Protein 1E9K (pdb70)

GO terms:
  GO:0005829 cytosol (C, IDA)
  GO:0016020 membrane (C, IDA)
  GO:0004115 3',5'-cyclic-AMP phosphodiesterase activity (F, TAS)
  GO:0005829 cytosol (C, TAS)
  GO:0005515 protein binding (F, IPI)
  GO:0030552 cAMP binding (F, IDA)
  GO:0034704 calcium channel complex (C, IDA)
  GO:0004115 3',5'-cyclic-AMP phosphodiesterase activity (F, IDA)
  GO:0106072 negative regulation of adenylate cyclase-activating G protein-coupled receptor signaling pathway (P, IDA)
  GO:0004115 3',5'-cyclic-AMP phosphodiesterase activity (F, IGI)
  GO:1901844 regulation of cell communication by electrical coupling involved in cardiac conduction (P, IMP)
  GO:0050852 T cell receptor signaling pathway (P, IMP)
  GO:0032729 positive regulation of type II interferon production (P, IMP)
  GO:0032743 positive regulation of interleukin-2 production (P, IMP)
  GO:00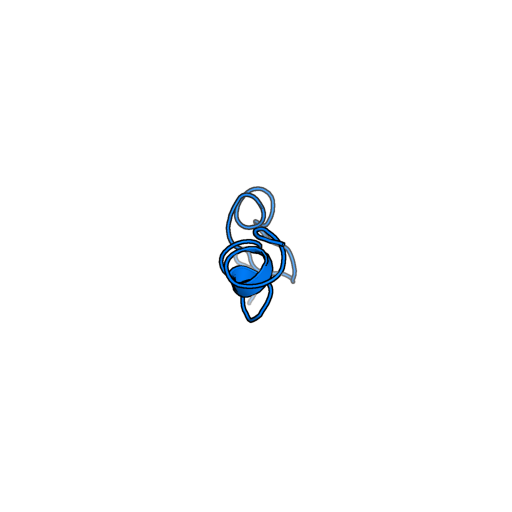32754 positive regulation of interleukin-5 production (P, IMP)
  GO:0051117 ATPase binding (F, IPI)
  GO:0097110 scaffold protein binding (F, IPI)
  GO:0044325 transmembrane transporter binding (F, IPI)
  GO:1901363 heterocyclic compound binding (F, IPI)
  GO:0005886 plasma membrane (C, IDA)

Secondary structure (DSSP, 8-state):
---SS-SSSSTHHHHHHHTTTTTTTSSSHHHHHHHS--

Structure (mmCIF, N/CA/C/O backbone):
data_1E9K
#
_entry.id   1E9K
#
_cell.length_a   1.000
_cell.length_b   1.000
_cell.length_c   1.0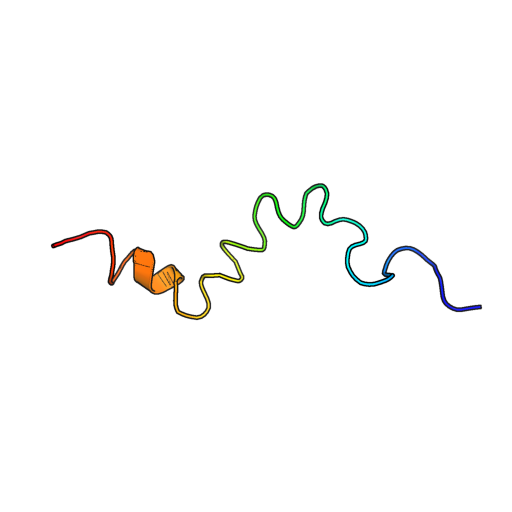00
_cell.angle_alpha   90.00
_cell.angle_beta   90.00
_cell.angle_gamma   90.00
#
_symmetry.space_group_name_H-M   'P 1'
#
loop_
_atom_site.group_PDB
_atom_site.id
_atom_site.type_symbol
_atom_site.label_atom_id
_atom_site.label_alt_id
_atom_site.label_comp_id
_atom_site.label_asym_id
_atom_site.label_entity_id
_atom_site.label_seq_id
_atom_site.pdbx_PDB_ins_code
_atom_site.Cartn_x
_atom_site.Cartn_y
_atom_site.Cartn_z
_atom_site.occupancy
_atom_site.B_iso_or_equiv
_atom_site.auth_seq_id
_atom_site.auth_comp_id
_atom_site.auth_asym_id
_atom_site.auth_atom_id
_atom_site.pdbx_PDB_model_num
ATOM 1 N N . VAL A 1 1 ? 323.689 3.324 -15.935 1.00 0.00 1 VAL A N 1
ATOM 2 C CA . VAL A 1 1 ? 323.241 2.160 -15.119 1.00 0.00 1 VAL A CA 1
ATOM 3 C C . VAL A 1 1 ? 321.906 2.481 -14.436 1.00 0.00 1 VAL A C 1
ATOM 4 O O . VAL A 1 1 ? 321.652 3.622 -14.099 1.00 0.00 1 VAL A O 1
ATOM 19 N N . PRO A 1 2 ? 321.093 1.462 -14.268 1.00 0.00 2 PRO A N 1
ATOM 20 C CA . PRO A 1 2 ? 319.770 1.610 -13.627 1.00 0.00 2 PRO A CA 1
ATOM 21 C C . PRO A 1 2 ? 319.848 1.236 -12.142 1.00 0.00 2 PRO A C 1
ATOM 22 O O . PRO A 1 2 ? 319.942 0.076 -11.792 1.00 0.00 2 PRO A O 1
ATOM 33 N N . GLU A 1 3 ? 319.816 2.201 -11.266 1.00 0.00 3 GLU A N 1
ATOM 34 C CA . GLU A 1 3 ? 319.895 1.890 -9.808 1.00 0.00 3 GLU A CA 1
ATOM 35 C C . GLU A 1 3 ? 319.721 3.173 -8.993 1.00 0.00 3 GLU A C 1
ATOM 36 O O . GLU A 1 3 ? 320.366 3.372 -7.984 1.00 0.00 3 GLU A O 1
ATOM 48 N N . VAL A 1 4 ? 318.850 4.045 -9.426 1.00 0.00 4 VAL A N 1
ATOM 49 C CA . VAL A 1 4 ? 318.632 5.317 -8.678 1.00 0.00 4 VAL A CA 1
ATOM 50 C C . VAL A 1 4 ? 318.115 5.022 -7.268 1.00 0.00 4 V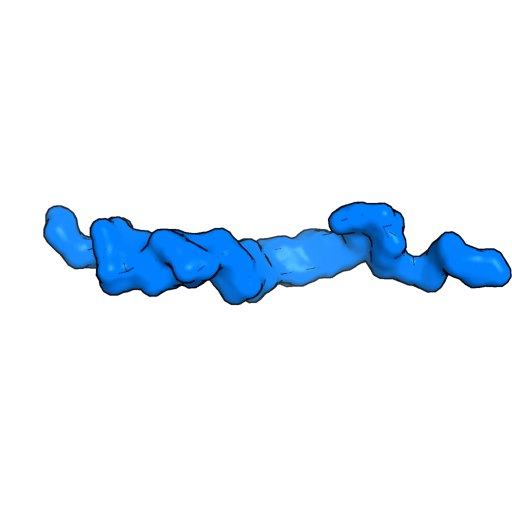AL A C 1
ATOM 51 O O . VAL A 1 4 ? 318.825 5.175 -6.294 1.00 0.00 4 VAL A O 1
ATOM 64 N N . ASP A 1 5 ? 316.883 4.605 -7.147 1.00 0.00 5 ASP A N 1
ATOM 65 C CA . ASP A 1 5 ? 316.335 4.311 -5.791 1.00 0.00 5 ASP A CA 1
ATOM 66 C C . ASP A 1 5 ? 315.093 3.427 -5.882 1.00 0.00 5 ASP A 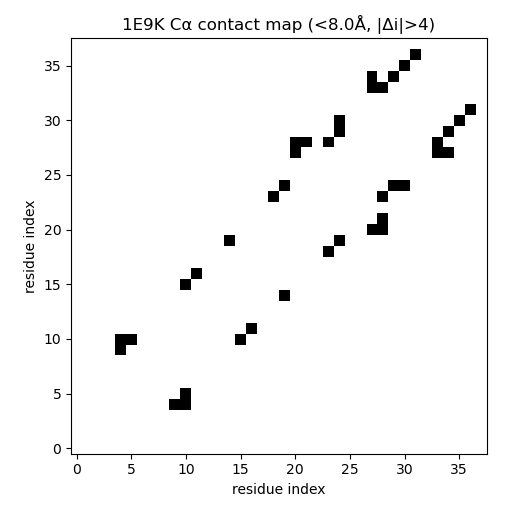C 1
ATOM 67 O O . ASP A 1 5 ? 314.105 3.665 -5.219 1.00 0.00 5 ASP A O 1
ATOM 76 N N . ASN A 1 6 ? 315.139 2.394 -6.674 1.00 0.00 6 ASN A N 1
ATOM 77 C CA . ASN A 1 6 ? 313.966 1.486 -6.766 1.00 0.00 6 ASN A CA 1
ATOM 78 C C . ASN A 1 6 ? 314.427 0.083 -7.145 1.00 0.00 6 ASN A C 1
ATOM 79 O O . ASN A 1 6 ? 314.447 -0.332 -8.286 1.00 0.00 6 ASN A O 1
ATOM 90 N N . PRO A 1 7 ? 314.773 -0.593 -6.107 1.00 0.00 7 PRO A N 1
ATOM 91 C CA . PRO A 1 7 ? 315.233 -1.993 -6.193 1.00 0.00 7 PRO A CA 1
ATOM 92 C C . PRO A 1 7 ? 314.017 -2.918 -6.243 1.00 0.00 7 PRO A C 1
ATOM 93 O O . PRO A 1 7 ? 313.848 -3.737 -7.124 1.00 0.00 7 PRO A O 1
ATOM 104 N N . HIS A 1 8 ? 313.181 -2.748 -5.273 1.00 0.00 8 HIS A N 1
ATOM 105 C CA . HIS A 1 8 ? 311.930 -3.528 -5.131 1.00 0.00 8 HIS A CA 1
ATOM 106 C C . HIS A 1 8 ? 311.224 -2.952 -3.904 1.00 0.00 8 HIS A C 1
ATOM 107 O O . HIS A 1 8 ? 310.014 -2.851 -3.836 1.00 0.00 8 HIS A O 1
ATOM 121 N N . CYS A 1 9 ? 312.018 -2.528 -2.951 1.00 0.00 9 CYS A N 1
ATOM 122 C CA . CYS A 1 9 ? 311.497 -1.895 -1.716 1.00 0.00 9 CYS A CA 1
ATOM 123 C C . CYS A 1 9 ? 312.440 -0.736 -1.339 1.00 0.00 9 CYS A C 1
ATOM 124 O O . CYS A 1 9 ? 313.102 -0.766 -0.317 1.00 0.00 9 CYS A O 1
ATOM 132 N N . PRO A 1 10 ? 312.473 0.250 -2.201 1.00 0.00 10 PRO A N 1
ATOM 133 C CA . PRO A 1 10 ? 313.354 1.434 -1.998 1.00 0.00 10 PRO A CA 1
ATOM 134 C C . PRO A 1 10 ? 312.914 2.234 -0.836 1.00 0.00 10 PRO A C 1
ATOM 135 O O . PRO A 1 10 ? 313.317 2.114 0.379 1.00 0.00 10 PRO A O 1
ATOM 146 N N . ASN A 1 11 ? 312.023 3.020 -1.084 1.00 0.00 11 ASN A N 1
ATOM 147 C CA . ASN A 1 11 ? 311.558 3.731 0.055 1.00 0.00 11 ASN A CA 1
ATOM 148 C C . ASN A 1 11 ? 310.188 3.567 0.430 1.00 0.00 11 ASN A C 1
ATOM 149 O O . ASN A 1 11 ? 309.264 4.333 0.245 1.00 0.00 11 ASN A O 1
ATOM 160 N N . PRO A 1 12 ? 310.219 2.444 1.043 1.00 0.00 12 PRO A N 1
ATOM 161 C CA . PRO A 1 12 ? 309.153 1.822 1.614 1.00 0.00 12 PRO A CA 1
ATOM 162 C C . PRO A 1 12 ? 309.298 2.288 3.004 1.00 0.00 12 PRO A C 1
ATOM 163 O O . PRO A 1 12 ? 308.388 2.189 3.803 1.00 0.00 12 PRO A O 1
ATOM 174 N N . TRP A 1 13 ? 310.477 2.864 3.319 1.00 0.00 13 TRP A N 1
ATOM 175 C CA . TRP A 1 13 ? 310.567 3.369 4.694 1.00 0.00 13 TRP A CA 1
ATOM 176 C C . TRP A 1 13 ? 309.336 4.185 4.951 1.00 0.00 13 TRP A C 1
ATOM 177 O O . TRP A 1 13 ? 308.856 4.283 6.062 1.00 0.00 13 TRP A O 1
ATOM 198 N N . LEU A 1 14 ? 308.826 4.813 3.917 1.00 0.00 14 LEU A N 1
ATOM 199 C CA . LEU A 1 14 ? 307.636 5.642 4.181 1.00 0.00 14 LEU A CA 1
ATOM 200 C C . LEU A 1 14 ? 306.474 5.451 3.242 1.00 0.00 14 LEU A C 1
ATOM 201 O O . LEU A 1 14 ? 305.316 5.698 3.563 1.00 0.00 14 LEU A O 1
ATOM 217 N N . ASN A 1 15 ? 306.744 4.914 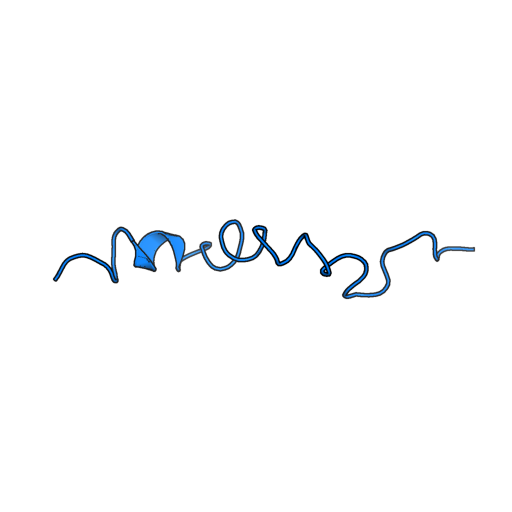2.161 1.00 0.00 15 ASN A N 1
ATOM 218 C CA . ASN A 1 15 ? 305.676 4.573 1.221 1.00 0.00 15 ASN A CA 1
ATOM 219 C C . ASN A 1 15 ? 304.737 3.757 1.946 1.00 0.00 15 ASN A C 1
ATOM 220 O O . ASN A 1 15 ? 303.532 3.838 1.909 1.00 0.00 15 ASN A O 1
ATOM 231 N N . GLU A 1 16 ? 305.379 2.894 2.528 1.00 0.00 16 GLU A N 1
ATOM 232 C CA . GLU A 1 16 ? 304.689 1.874 3.231 1.00 0.00 16 GLU A CA 1
ATOM 233 C C . GLU A 1 16 ? 303.865 2.515 4.335 1.00 0.00 16 GLU A C 1
ATOM 234 O O . GLU A 1 16 ? 302.805 2.048 4.704 1.00 0.00 16 GLU A O 1
ATOM 246 N N . ASP A 1 17 ? 304.346 3.613 4.836 1.00 0.00 17 ASP A N 1
ATOM 247 C CA . ASP A 1 17 ? 303.605 4.334 5.889 1.00 0.00 17 ASP A CA 1
ATOM 248 C C . ASP A 1 17 ? 302.213 4.676 5.368 1.00 0.00 17 ASP A C 1
ATOM 249 O O . ASP A 1 17 ? 301.294 4.885 6.136 1.00 0.00 17 ASP A O 1
ATOM 258 N N . LEU A 1 18 ? 302.031 4.740 4.068 1.00 0.00 18 LEU A N 1
ATOM 259 C CA . LEU A 1 18 ? 300.652 5.078 3.575 1.00 0.00 18 LEU A CA 1
ATOM 260 C C . LEU A 1 18 ? 300.417 4.704 2.114 1.00 0.00 18 LEU A C 1
ATOM 261 O O . LEU A 1 18 ? 299.493 5.174 1.486 1.00 0.00 18 LEU A O 1
ATOM 277 N N . VAL A 1 19 ? 301.169 3.824 1.581 1.00 0.00 19 VAL A N 1
ATOM 278 C CA . VAL A 1 19 ? 300.876 3.409 0.182 1.00 0.00 19 VAL A CA 1
ATOM 279 C C . VAL A 1 19 ? 300.061 2.134 0.190 1.00 0.00 19 VAL A C 1
ATOM 280 O O . VAL A 1 19 ? 299.272 1.815 -0.700 1.00 0.00 19 VAL A O 1
ATOM 293 N N . LYS A 1 20 ? 300.297 1.487 1.253 1.00 0.00 20 LYS A N 1
ATOM 294 C CA . LYS A 1 20 ? 299.743 0.176 1.674 1.00 0.00 20 LYS A CA 1
ATOM 295 C C . LYS A 1 20 ? 298.302 0.398 2.054 1.00 0.00 20 LYS A C 1
ATOM 296 O O . LYS A 1 20 ? 297.429 -0.343 1.707 1.00 0.00 20 LYS A O 1
ATOM 315 N N . SER A 1 21 ? 298.032 1.518 2.581 1.00 0.00 21 SER A N 1
ATOM 316 C CA . SER A 1 21 ? 296.627 1.872 2.739 1.00 0.00 21 SER A CA 1
ATOM 317 C C . SER A 1 21 ? 296.221 2.007 1.299 1.00 0.00 21 SER A C 1
ATOM 318 O O . SER A 1 21 ? 295.616 1.123 0.699 1.00 0.00 21 SER A O 1
ATOM 326 N N . LEU A 1 22 ? 296.759 3.031 0.740 1.00 0.00 22 LEU A N 1
ATOM 327 C CA . LEU A 1 22 ? 296.665 3.362 -0.741 1.00 0.00 22 LEU A CA 1
ATOM 328 C C . LEU A 1 22 ? 297.221 2.179 -1.592 1.00 0.00 22 LEU A C 1
ATOM 329 O O . LEU A 1 22 ? 297.927 2.354 -2.562 1.00 0.00 22 LEU A O 1
ATOM 345 N N . ARG A 1 23 ? 296.913 0.979 -1.166 1.00 0.00 23 ARG A N 1
ATOM 346 C CA . ARG A 1 23 ? 297.387 -0.291 -1.806 1.00 0.00 23 ARG A CA 1
ATOM 347 C C . ARG A 1 23 ? 296.682 -1.418 -1.218 1.00 0.00 23 ARG A C 1
ATOM 348 O O . ARG A 1 23 ? 295.904 -2.088 -1.867 1.00 0.00 23 ARG A O 1
ATOM 369 N N . GLU A 1 24 ? 296.877 -1.628 0.016 1.00 0.00 24 GLU A N 1
ATOM 370 C CA . GLU A 1 24 ? 296.129 -2.694 0.605 1.00 0.00 24 GLU A CA 1
ATOM 371 C C . GLU A 1 24 ? 294.755 -2.181 0.810 1.00 0.00 24 GLU A C 1
ATOM 372 O O 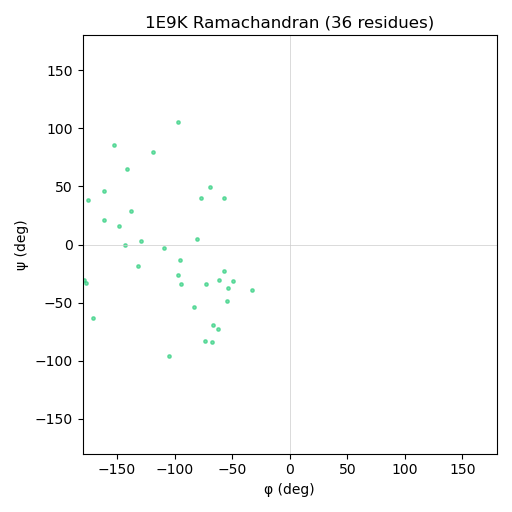. GLU A 1 24 ? 294.102 -2.406 1.768 1.00 0.00 24 GLU A O 1
ATOM 384 N N . ASN A 1 25 ? 294.352 -1.464 -0.147 1.00 0.00 25 ASN A N 1
ATOM 385 C CA . ASN A 1 25 ? 293.041 -0.912 -0.196 1.00 0.00 25 ASN A CA 1
ATOM 386 C C . ASN A 1 25 ? 292.461 -1.252 -1.515 1.00 0.00 25 ASN A C 1
ATOM 387 O O . ASN A 1 25 ? 291.382 -0.830 -1.896 1.00 0.00 25 ASN A O 1
ATOM 398 N N . LEU A 1 26 ? 293.192 -1.985 -2.254 1.00 0.00 26 LEU A N 1
ATOM 399 C CA . LEU A 1 26 ? 292.671 -2.338 -3.571 1.00 0.00 26 LEU A CA 1
ATOM 400 C C . LEU A 1 26 ? 291.317 -2.948 -3.297 1.00 0.00 26 LEU A C 1
ATOM 401 O O . LEU A 1 26 ? 290.329 -2.681 -3.954 1.00 0.00 26 LEU A O 1
ATOM 417 N N . LEU A 1 27 ? 291.270 -3.679 -2.233 1.00 0.00 27 LEU A N 1
ATOM 418 C CA . LEU A 1 27 ? 289.980 -4.232 -1.770 1.00 0.00 27 LEU A CA 1
ATOM 419 C C . LEU A 1 27 ? 290.019 -4.337 -0.254 1.00 0.00 27 LEU A C 1
ATOM 420 O O . LEU A 1 27 ? 289.170 -4.934 0.376 1.00 0.00 27 LEU A O 1
ATOM 436 N N . GLN A 1 28 ? 290.953 -3.662 0.326 1.00 0.00 28 GLN A N 1
ATOM 437 C CA . GLN A 1 28 ? 291.030 -3.581 1.781 1.00 0.00 28 GLN A CA 1
ATOM 438 C C . GLN A 1 28 ? 290.653 -2.153 2.138 1.00 0.00 28 GLN A C 1
ATOM 439 O O . GLN A 1 28 ? 290.339 -1.806 3.262 1.00 0.00 28 GLN A O 1
ATOM 453 N N . HIS A 1 29 ? 290.438 -1.377 1.121 1.00 0.00 29 HIS A N 1
ATOM 454 C CA . HIS A 1 29 ? 289.855 -0.064 1.334 1.00 0.00 29 HIS A CA 1
ATOM 455 C C . HIS A 1 29 ? 288.370 -0.307 1.469 1.00 0.00 29 HIS A C 1
ATOM 456 O O . HIS A 1 29 ? 287.545 0.567 1.707 1.00 0.00 29 HIS A O 1
ATOM 470 N N . GLU A 1 30 ? 288.078 -1.560 1.460 1.00 0.00 30 GLU A N 1
ATOM 471 C CA . GLU A 1 30 ? 286.785 -2.051 1.670 1.00 0.00 30 GLU A CA 1
ATOM 472 C C . GLU A 1 30 ? 286.845 -2.329 3.132 1.00 0.00 30 GLU A C 1
ATOM 473 O O . GLU A 1 30 ? 285.876 -2.137 3.825 1.00 0.00 30 GLU A O 1
ATOM 485 N N . LYS A 1 31 ? 288.054 -2.741 3.626 1.00 0.00 31 LYS A N 1
ATOM 486 C CA . LYS A 1 31 ? 288.243 -3.017 5.091 1.00 0.00 31 LYS A CA 1
ATOM 487 C C . LYS A 1 31 ? 287.372 -2.080 5.798 1.00 0.00 31 LYS A C 1
ATOM 488 O O . LYS A 1 31 ? 286.675 -2.377 6.733 1.00 0.00 31 LYS A O 1
ATOM 507 N N . SER A 1 32 ? 287.375 -0.958 5.244 1.00 0.00 32 SER A N 1
ATOM 508 C CA . SER A 1 32 ? 286.487 0.091 5.722 1.00 0.00 32 SER A CA 1
ATOM 509 C C . SER A 1 32 ? 285.097 -0.232 5.296 1.00 0.00 32 SER A C 1
ATOM 510 O O . SER A 1 32 ? 284.322 -0.819 6.011 1.00 0.00 32 SER A O 1
ATOM 51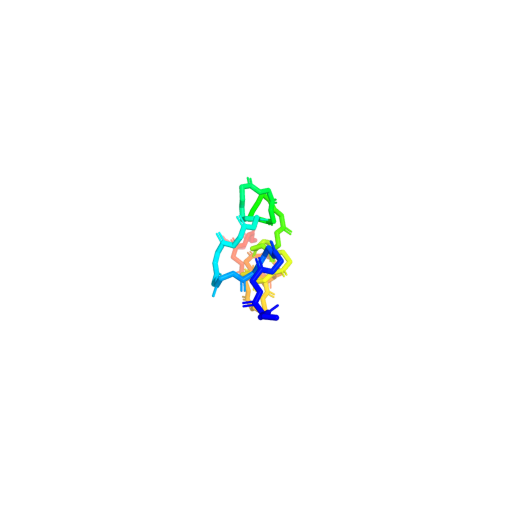8 N N . LYS A 1 33 ? 284.786 0.087 4.148 1.00 0.00 33 LYS A N 1
ATOM 519 C CA . LYS A 1 33 ? 283.405 -0.254 3.682 1.00 0.00 33 LYS A CA 1
ATOM 520 C C . LYS A 1 33 ? 283.282 -1.773 3.524 1.00 0.00 33 LYS A C 1
ATOM 521 O O . LYS A 1 33 ? 282.861 -2.263 2.495 1.00 0.00 33 LYS A O 1
ATOM 540 N N . THR A 1 34 ? 283.677 -2.530 4.524 1.00 0.00 34 THR A N 1
ATOM 541 C CA . THR A 1 34 ? 283.607 -4.014 4.391 1.00 0.00 34 THR A CA 1
ATOM 542 C C . THR A 1 34 ? 284.075 -4.730 5.666 1.00 0.00 34 THR A C 1
ATOM 543 O O . THR A 1 34 ? 283.743 -5.869 5.924 1.00 0.00 34 THR A O 1
ATOM 554 N N . ALA A 1 35 ? 284.977 -4.100 6.361 1.00 0.00 35 ALA A N 1
ATOM 555 C CA . ALA A 1 35 ? 285.642 -4.759 7.516 1.00 0.00 35 ALA A CA 1
ATOM 556 C C . ALA A 1 35 ? 285.754 -3.781 8.653 1.00 0.00 35 ALA A C 1
ATOM 557 O O . ALA A 1 35 ? 286.686 -3.803 9.429 1.00 0.00 35 ALA A O 1
ATOM 564 N N . ARG A 1 36 ? 284.846 -2.878 8.708 1.00 0.00 36 ARG A N 1
ATOM 565 C CA . ARG A 1 36 ? 284.925 -1.836 9.737 1.00 0.00 36 ARG A CA 1
ATOM 566 C C . ARG A 1 36 ? 283.525 -1.484 10.258 1.00 0.00 36 ARG A C 1
ATOM 567 O O . ARG A 1 36 ? 283.363 -0.652 11.128 1.00 0.00 36 ARG A O 1
ATOM 588 N N . LYS A 1 37 ? 282.516 -2.126 9.734 1.00 0.00 37 LYS A N 1
ATOM 589 C CA . LYS A 1 37 ? 281.132 -1.854 10.178 1.00 0.00 37 LYS A CA 1
ATOM 590 C C . LYS A 1 37 ? 280.644 -2.980 11.062 1.00 0.00 37 LYS A C 1
ATOM 591 O O . LYS A 1 37 ? 280.889 -3.032 12.251 1.00 0.00 37 LYS A O 1
ATOM 610 N N . SER A 1 38 ? 279.963 -3.860 10.473 1.00 0.00 38 SER A N 1
ATOM 611 C CA . SER A 1 38 ? 279.411 -5.035 11.206 1.00 0.00 38 SER A CA 1
ATOM 612 C C . SER A 1 38 ? 280.484 -5.643 12.115 1.00 0.00 38 SER A C 1
ATOM 613 O O . SER A 1 38 ? 280.156 -5.978 13.241 1.00 0.00 38 SER A O 1
#

Radius of gyration: 14.19 Å; Cα contacts (8 Å, |Δi|>4): 20; chains: 1; bounding box: 44×11×26 Å

Sequence (38 aa):
VPEVDNPHCPNPWLNEDLVKSLRENLLQHEKSKTARKS

InterPro domains:
  IPR002073 3'5'-cyclic nucleotide phosphodiesterase, catalytic domain [PF00233] (461-700)
  IPR002073 3'5'-cyclic nucleotide phosphodiesterase, catalytic domain [PS51845] (386-715)
  IPR023088 3'5'-cyclic nucleotide phosphodiesterase [PR00387] (457-470)
  IPR023088 3'5'-cyclic nucleotide phosphodiesterase [PR00387] (488-501)
  IPR023088 3'5'-cyclic nucleotide phosphodiesterase [PR00387] (502-517)
  IPR023088 3'5'-cyclic nucleotide phosphodiesterase [PR00387] (529-545)
  IPR023088 3'5'-cyclic nucleotide phosphodiesterase [PR00387] (616-629)
  IPR023088 3'5'-cyclic nucleotide phosphodiesterase [PR00387] (633-649)
  IPR023174 3'5'-cyclic nucleotide phosphodiesterase, conserved site [PS00126] (502-513)
  IPR036971 3'5'-cyclic nucleotide phosphodiesterase, catalytic domain superfamily [G3DSA:1.10.1300.10] (391-739)
  IPR040844 Phosphodiesterase 4 upstream conserved regions (UCR) [PF18100] (223-339)

Nearest PDB structures (foldseek):
  1e9k-assembly1_A  TM=1.027E+00  e=1.601E-05  Homo sapiens

Organism: Homo sapiens (NCBI:txid9606)

Solvent-accessible surfac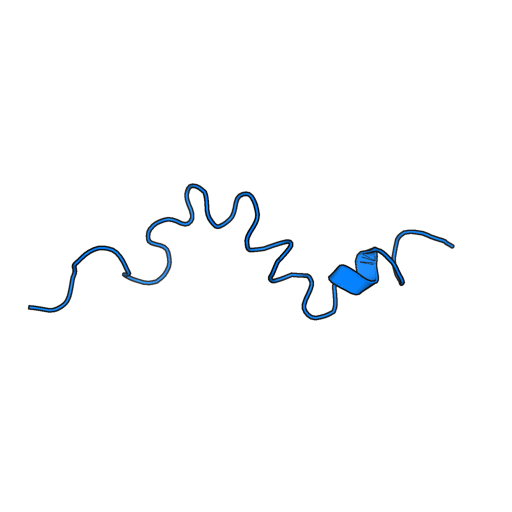e area: 3717 Å² total; per-residue (Å²): 152,126,124,143,89,117,95,182,84,41,55,15,185,109,40,87,116,102,42,70,59,110,97,100,28,110,110,53,82,50,110,51,129,90,66,166,171,162

Foldseek 3Di:
DPDDACPPPRPCVCCVVPVCVVPVVVPCVCCVVPVVDD